Protein AF-A0A2N6A2R1-F1 (afdb_monomer_lite)

Sequence (84 aa):
MVQVLDESEYGVLTYATCNSCGANLLAKFASLPQGVVGNAILTDLKPQEVMDFAGDDNIADDDVLDLQYLISKKELVNNLKKLI

Foldseek 3Di:
DKDWLDQDLQWTWMWDADPPPRWIKIKTWGADPVGIDMDMDIDPDDSVRVVVVVPDDDCDPVNVVVVVVCVVVCVVVVVVVVVD

pLDDT: mean 88.08, std 7.15, range [55.53, 96.12]

Secondary structure (DSSP, 8-state):
-EEEEEEETTEEEEEEE-TTT--EEEEEEEEETTEEEEEEEEE---HHHHHHHHHSPPPPHHHHHHHHHHHHTTHHHHHHTT--

Radius of gyration: 19.32 Å; chains: 1; bounding box: 50×40×40 Å

Structure (mmCIF, N/CA/C/O backbone):
data_AF-A0A2N6A2R1-F1
#
_entry.id   AF-A0A2N6A2R1-F1
#
loop_
_atom_site.group_PDB
_atom_site.id
_atom_site.type_symbol
_atom_site.label_atom_id
_atom_site.label_alt_id
_atom_site.label_comp_id
_atom_site.label_asym_id
_atom_site.label_entity_id
_atom_site.label_seq_id
_atom_site.pdbx_PDB_ins_code
_atom_site.Cartn_x
_atom_site.Cartn_y
_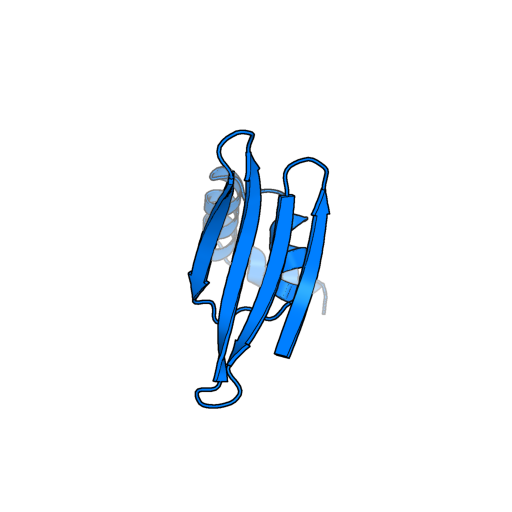atom_site.Cartn_z
_atom_site.occupancy
_atom_site.B_iso_or_equiv
_atom_site.auth_seq_id
_atom_site.auth_comp_id
_atom_site.auth_asym_id
_atom_site.auth_atom_id
_atom_site.pdbx_PDB_model_num
ATOM 1 N N . MET A 1 1 ? 3.019 -16.029 -0.291 1.00 84.38 1 MET A N 1
ATOM 2 C CA . MET A 1 1 ? 2.258 -15.807 -1.549 1.00 84.38 1 MET A CA 1
ATOM 3 C C . MET A 1 1 ? 2.569 -14.403 -2.052 1.00 84.38 1 MET A C 1
ATOM 5 O O . MET A 1 1 ? 2.731 -13.536 -1.205 1.00 84.38 1 MET A O 1
ATOM 9 N N . VAL A 1 2 ? 2.703 -14.189 -3.367 1.00 91.94 2 VAL A N 1
ATOM 10 C CA . VAL A 1 2 ? 2.963 -12.864 -3.968 1.00 91.94 2 VAL A CA 1
ATOM 11 C C . VAL A 1 2 ? 1.776 -12.481 -4.850 1.00 91.94 2 VAL A C 1
ATOM 13 O O . VAL A 1 2 ? 1.295 -13.319 -5.609 1.00 91.94 2 VAL A O 1
ATOM 16 N N . GLN A 1 3 ? 1.319 -11.239 -4.738 1.00 94.50 3 GLN A N 1
ATOM 17 C CA . GLN A 1 3 ? 0.214 -10.651 -5.487 1.00 94.50 3 GLN A CA 1
ATOM 18 C C . GLN A 1 3 ? 0.683 -9.341 -6.130 1.00 94.50 3 GLN A C 1
ATOM 20 O O . GLN A 1 3 ? 1.367 -8.549 -5.484 1.00 94.50 3 GLN A O 1
ATOM 25 N N . VAL A 1 4 ? 0.311 -9.098 -7.387 1.00 94.19 4 VAL A N 1
ATOM 26 C CA . VAL A 1 4 ? 0.472 -7.782 -8.024 1.00 94.19 4 VAL A CA 1
ATOM 27 C C . VAL A 1 4 ? -0.741 -6.932 -7.651 1.00 94.19 4 VAL A C 1
ATOM 29 O O . VAL A 1 4 ? -1.871 -7.385 -7.830 1.00 94.19 4 VAL A O 1
ATOM 32 N N . LEU A 1 5 ? -0.501 -5.756 -7.073 1.00 92.50 5 LEU A N 1
ATOM 33 C CA . LEU A 1 5 ? -1.551 -4.820 -6.662 1.00 92.50 5 LEU A CA 1
ATOM 34 C C . LEU A 1 5 ? -1.830 -3.772 -7.739 1.00 92.50 5 LEU A C 1
ATOM 36 O O . LEU A 1 5 ? -2.985 -3.444 -7.982 1.00 92.50 5 LEU A O 1
ATOM 40 N N . ASP A 1 6 ? -0.772 -3.275 -8.377 1.00 91.12 6 ASP A N 1
ATOM 41 C CA . ASP A 1 6 ? -0.845 -2.257 -9.422 1.00 91.12 6 ASP A CA 1
ATOM 42 C C . ASP A 1 6 ? 0.323 -2.415 -10.406 1.00 91.12 6 ASP A C 1
ATOM 44 O O . ASP A 1 6 ? 1.423 -2.834 -10.028 1.00 91.12 6 ASP A O 1
ATOM 48 N N . GLU A 1 7 ? 0.083 -2.081 -11.670 1.00 91.56 7 GLU A N 1
ATOM 49 C CA . GLU A 1 7 ? 1.070 -2.120 -12.746 1.00 91.56 7 GLU A CA 1
ATOM 50 C C . GLU A 1 7 ? 0.890 -0.896 -13.645 1.00 91.56 7 GLU A C 1
ATOM 52 O O . GLU A 1 7 ? -0.182 -0.642 -14.191 1.00 91.56 7 GLU A O 1
ATOM 57 N N . SER A 1 8 ? 1.971 -0.140 -13.812 1.00 87.50 8 SER A N 1
ATOM 58 C CA . SER A 1 8 ? 2.011 1.074 -14.622 1.00 87.50 8 SER A CA 1
ATOM 59 C C . SER A 1 8 ? 3.291 1.127 -15.452 1.00 87.50 8 SER A C 1
ATOM 61 O O . SER A 1 8 ? 4.233 0.360 -15.245 1.00 87.50 8 SER A O 1
ATOM 63 N N . GLU A 1 9 ? 3.376 2.105 -16.352 1.00 83.50 9 GLU A N 1
ATOM 64 C CA . GLU A 1 9 ? 4.601 2.394 -17.109 1.00 83.50 9 GLU A CA 1
ATOM 65 C C . GLU A 1 9 ? 5.804 2.752 -16.216 1.00 83.50 9 GLU A C 1
ATOM 67 O O . GLU A 1 9 ? 6.955 2.586 -16.620 1.00 83.50 9 GLU A O 1
ATOM 72 N N . TYR A 1 10 ? 5.548 3.193 -14.981 1.00 81.94 10 TYR A N 1
ATOM 73 C CA . TYR A 1 10 ? 6.578 3.553 -14.008 1.00 81.94 10 TYR A CA 1
ATOM 74 C C . TYR A 1 10 ? 7.009 2.385 -13.117 1.00 81.94 10 TYR A C 1
ATOM 76 O O . TYR A 1 10 ? 7.941 2.543 -12.322 1.00 81.94 10 TYR A O 1
ATOM 84 N N . GLY A 1 11 ? 6.353 1.226 -13.219 1.00 89.75 11 GLY A N 1
ATOM 85 C CA . GLY A 1 11 ? 6.694 0.056 -12.424 1.00 89.75 11 GLY A CA 1
ATOM 86 C C . GLY A 1 11 ? 5.509 -0.755 -11.914 1.00 89.75 11 GLY A C 1
ATOM 87 O O . GLY A 1 11 ? 4.354 -0.495 -12.240 1.00 89.75 11 GLY A O 1
ATOM 88 N N . VAL A 1 12 ? 5.828 -1.731 -11.066 1.00 94.25 12 VAL A N 1
ATOM 89 C CA . VAL A 1 12 ? 4.893 -2.707 -10.499 1.00 94.25 12 VAL A CA 1
ATOM 90 C C . VAL A 1 12 ? 4.888 -2.593 -8.978 1.00 94.25 12 VAL A C 1
ATOM 92 O O . VAL A 1 12 ? 5.948 -2.636 -8.346 1.00 94.25 12 VAL A O 1
ATOM 95 N N . LEU A 1 13 ? 3.702 -2.483 -8.385 1.00 93.62 13 LEU A N 1
ATOM 96 C CA . LEU A 1 13 ? 3.481 -2.600 -6.948 1.00 93.62 13 LEU A CA 1
ATOM 97 C C . LEU A 1 13 ? 3.037 -4.025 -6.618 1.00 93.62 13 LEU A C 1
ATOM 99 O O . LEU A 1 13 ? 2.084 -4.557 -7.186 1.00 93.62 13 LEU A O 1
ATOM 103 N N . THR A 1 14 ? 3.722 -4.650 -5.671 1.00 95.06 14 THR A N 1
ATOM 104 C CA . THR A 1 14 ? 3.493 -6.039 -5.277 1.00 95.06 14 THR A CA 1
ATOM 105 C C . THR A 1 14 ? 3.330 -6.159 -3.774 1.00 95.06 14 THR A C 1
ATOM 107 O O . THR A 1 14 ? 3.951 -5.432 -3.001 1.00 95.06 14 THR A O 1
ATOM 110 N N . TYR A 1 15 ? 2.517 -7.121 -3.371 1.00 96.12 15 TYR A N 1
ATOM 111 C CA . TYR A 1 15 ? 2.301 -7.506 -1.992 1.00 96.12 15 TYR A CA 1
ATOM 112 C C . TYR A 1 15 ? 2.751 -8.945 -1.794 1.00 96.12 15 TYR A C 1
ATOM 114 O O . TYR A 1 15 ? 2.404 -9.828 -2.581 1.00 96.12 15 TYR A O 1
ATOM 122 N N . ALA A 1 16 ? 3.512 -9.205 -0.741 1.00 95.06 16 ALA A N 1
ATOM 123 C CA . ALA A 1 16 ? 3.988 -10.538 -0.426 1.00 95.06 16 ALA A CA 1
ATOM 124 C C . ALA A 1 16 ? 3.758 -10.870 1.046 1.00 95.06 16 ALA A C 1
ATOM 126 O O . ALA A 1 16 ? 4.172 -10.131 1.931 1.00 95.06 16 ALA A O 1
ATOM 127 N N . THR A 1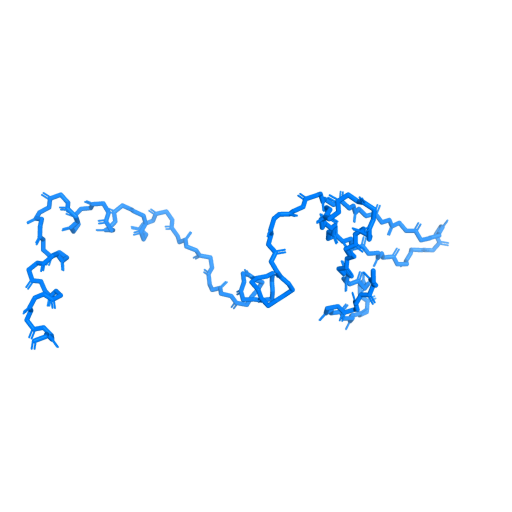 17 ? 3.172 -12.036 1.302 1.00 94.69 17 THR A N 1
ATOM 128 C CA . THR A 1 17 ? 3.076 -12.609 2.650 1.00 94.69 17 THR A CA 1
ATOM 129 C C . THR A 1 17 ? 4.059 -13.762 2.781 1.00 94.69 17 THR A C 1
ATOM 131 O O . THR A 1 17 ? 4.060 -14.694 1.962 1.00 94.69 17 THR A O 1
ATOM 134 N N . CYS A 1 18 ? 4.888 -13.717 3.821 1.00 93.00 18 CYS A N 1
ATOM 135 C CA . CYS A 1 18 ? 5.784 -14.806 4.179 1.00 93.00 18 CYS A CA 1
ATOM 136 C C . CYS A 1 18 ? 5.003 -15.939 4.851 1.00 93.00 18 CYS A C 1
ATOM 138 O O . CYS A 1 18 ? 4.409 -15.750 5.909 1.00 93.00 18 CYS A O 1
ATOM 140 N N . ASN A 1 19 ? 5.061 -17.147 4.289 1.00 92.31 19 ASN A N 1
ATOM 141 C CA . ASN A 1 19 ? 4.353 -18.298 4.857 1.00 92.31 19 ASN A CA 1
ATOM 142 C C . ASN A 1 19 ? 4.966 -18.787 6.186 1.00 92.31 19 ASN A C 1
ATOM 144 O O . ASN A 1 19 ? 4.284 -19.460 6.950 1.00 92.31 19 ASN A O 1
ATOM 148 N N . SER A 1 20 ? 6.239 -18.477 6.457 1.00 94.31 20 SER A N 1
ATOM 149 C CA . SER A 1 20 ? 6.945 -18.967 7.649 1.00 94.31 20 SER A CA 1
ATOM 150 C C . SER A 1 20 ? 6.720 -18.095 8.883 1.00 94.31 20 SER A C 1
ATOM 152 O O . SER A 1 20 ? 6.596 -18.623 9.981 1.00 94.31 20 SER A O 1
ATOM 154 N N . CYS A 1 21 ? 6.699 -16.768 8.720 1.00 92.88 21 CYS A N 1
ATOM 155 C CA . CYS A 1 21 ? 6.551 -15.827 9.838 1.00 92.88 21 CYS A CA 1
ATOM 156 C C . CYS A 1 21 ? 5.269 -14.987 9.787 1.00 92.88 21 CYS A C 1
ATOM 158 O O . CYS A 1 21 ? 5.015 -14.233 10.719 1.00 92.88 21 CYS A O 1
ATOM 160 N N . GLY A 1 22 ? 4.478 -15.079 8.714 1.00 90.81 22 GLY A N 1
ATOM 161 C CA . GLY A 1 22 ? 3.247 -14.303 8.544 1.00 90.81 22 GLY A CA 1
ATOM 162 C C . GLY A 1 22 ? 3.457 -12.815 8.256 1.00 90.81 22 GLY A C 1
ATOM 163 O O . GLY A 1 22 ? 2.478 -12.090 8.132 1.00 90.81 22 GLY A O 1
ATOM 164 N N . ALA A 1 23 ? 4.705 -12.346 8.145 1.00 93.00 23 ALA A N 1
ATOM 165 C CA . ALA A 1 23 ? 4.991 -10.948 7.844 1.00 93.00 23 ALA A CA 1
ATOM 166 C C . ALA A 1 23 ? 4.532 -10.581 6.429 1.00 93.00 23 ALA A C 1
ATOM 168 O O . ALA A 1 23 ? 4.736 -11.362 5.489 1.00 93.00 23 ALA A O 1
ATOM 169 N N . ASN A 1 24 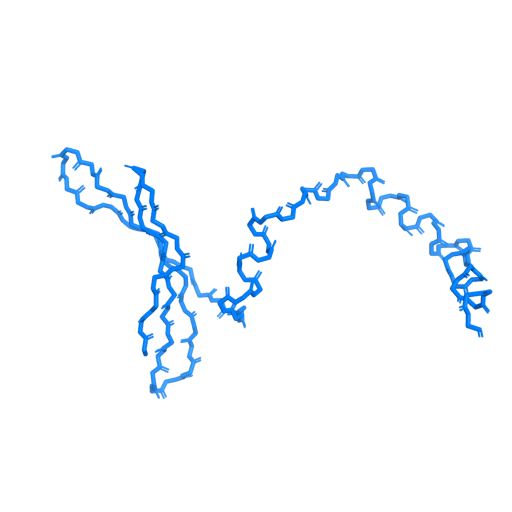? 3.976 -9.376 6.285 1.00 95.00 24 ASN A N 1
ATOM 170 C CA . ASN A 1 24 ? 3.589 -8.827 4.996 1.00 95.00 24 ASN A CA 1
ATOM 171 C C . ASN A 1 24 ? 4.585 -7.768 4.530 1.00 95.00 24 ASN A C 1
ATOM 173 O O . ASN A 1 24 ? 5.148 -7.005 5.318 1.00 95.00 24 ASN A O 1
ATOM 177 N N . LEU A 1 25 ? 4.803 -7.747 3.225 1.00 94.88 25 LEU A N 1
ATOM 178 C CA . LEU A 1 25 ? 5.755 -6.891 2.549 1.00 94.88 25 LEU A CA 1
ATOM 179 C C . LEU A 1 25 ? 5.050 -6.207 1.383 1.00 94.88 25 LEU A C 1
ATOM 181 O O . LEU A 1 25 ? 4.460 -6.877 0.537 1.00 94.88 25 LEU A O 1
ATOM 185 N N . LEU A 1 26 ? 5.171 -4.889 1.316 1.00 95.19 26 LEU A N 1
ATOM 186 C CA . LEU A 1 26 ? 4.794 -4.101 0.155 1.00 95.19 26 LEU A CA 1
ATOM 187 C C . LEU A 1 26 ? 6.069 -3.732 -0.600 1.00 95.19 26 LEU A C 1
ATOM 189 O O . LEU A 1 26 ? 6.980 -3.153 -0.010 1.00 95.19 26 LEU A O 1
ATOM 193 N N . ALA A 1 27 ? 6.158 -4.072 -1.883 1.00 94.25 27 ALA A N 1
ATOM 194 C CA . ALA A 1 27 ? 7.342 -3.826 -2.696 1.00 94.25 27 ALA A CA 1
ATOM 195 C C . ALA A 1 27 ? 6.982 -3.167 -4.028 1.00 94.25 27 ALA A C 1
ATOM 197 O O . ALA A 1 27 ? 6.140 -3.671 -4.768 1.00 94.25 27 ALA A O 1
ATOM 198 N N . LYS A 1 28 ? 7.652 -2.055 -4.342 1.00 93.12 28 LYS A N 1
ATOM 199 C CA . LYS A 1 28 ? 7.533 -1.341 -5.616 1.00 93.12 28 LYS A CA 1
ATOM 200 C C . LYS A 1 28 ? 8.799 -1.558 -6.429 1.00 93.12 28 LYS A C 1
ATOM 202 O O . LYS A 1 28 ? 9.889 -1.258 -5.945 1.00 93.12 28 LYS A O 1
ATOM 207 N N . PHE A 1 29 ? 8.644 -2.028 -7.658 1.00 93.62 29 PHE A N 1
ATOM 208 C CA . PHE A 1 29 ? 9.724 -2.235 -8.617 1.00 93.62 29 PHE A CA 1
ATOM 209 C C . PHE A 1 29 ? 9.566 -1.272 -9.785 1.00 93.62 29 PHE A C 1
ATOM 211 O O . PHE A 1 29 ? 8.469 -1.138 -10.308 1.00 93.62 29 PHE A O 1
ATOM 218 N N . ALA A 1 30 ? 10.648 -0.640 -10.221 1.00 92.75 30 ALA A N 1
ATOM 219 C CA . ALA A 1 30 ? 10.695 0.202 -11.408 1.00 92.75 30 ALA A CA 1
ATOM 220 C C . ALA A 1 30 ? 11.847 -0.253 -12.309 1.00 92.75 30 ALA A C 1
ATOM 222 O O . ALA A 1 30 ? 12.958 -0.518 -11.838 1.00 92.75 30 ALA A O 1
ATOM 223 N N . SER A 1 31 ? 11.586 -0.337 -13.611 1.00 89.69 31 SER A N 1
ATOM 224 C CA . SER A 1 31 ? 12.616 -0.642 -14.603 1.00 89.69 31 SER A CA 1
ATOM 225 C C . SER A 1 31 ? 13.261 0.654 -15.075 1.00 89.69 31 SER A C 1
ATOM 227 O O . SER A 1 31 ? 12.586 1.529 -15.609 1.00 89.69 31 SER A O 1
ATOM 229 N N . LEU A 1 32 ? 14.571 0.778 -14.882 1.00 86.81 32 LEU A N 1
ATOM 230 C CA . LEU A 1 32 ? 15.376 1.901 -15.354 1.00 86.81 32 LEU A CA 1
ATOM 231 C C . LEU A 1 32 ? 16.392 1.402 -16.398 1.00 86.81 32 LEU A C 1
ATOM 233 O O . LEU A 1 32 ? 16.703 0.209 -16.423 1.00 86.81 32 LEU A O 1
ATOM 237 N N . PRO A 1 33 ? 16.960 2.279 -17.248 1.00 88.12 33 PRO A N 1
ATOM 238 C CA . PRO A 1 33 ? 17.953 1.877 -18.253 1.00 88.12 33 PRO A CA 1
ATOM 239 C C . PRO A 1 33 ? 19.159 1.113 -17.681 1.00 88.12 33 PRO A C 1
ATOM 241 O O . PRO A 1 33 ? 19.730 0.257 -18.350 1.00 88.12 33 PRO A O 1
ATOM 244 N N . GLN A 1 34 ? 19.536 1.404 -16.435 1.00 90.19 34 GLN A N 1
ATOM 245 C CA . GLN A 1 34 ? 20.627 0.752 -15.707 1.00 90.19 34 GLN A CA 1
ATOM 246 C C . GLN A 1 34 ? 20.240 -0.574 -15.023 1.00 90.19 34 GLN A C 1
ATOM 248 O O . GLN A 1 34 ? 21.110 -1.233 -14.457 1.00 90.19 34 GLN A O 1
ATOM 253 N N . GLY A 1 35 ? 18.960 -0.957 -15.036 1.00 90.75 35 GLY A N 1
ATOM 254 C CA . GLY A 1 35 ? 18.449 -2.171 -14.400 1.00 90.75 35 GLY A CA 1
ATOM 255 C C . GLY A 1 35 ? 17.163 -1.953 -13.601 1.00 90.75 35 GLY A C 1
ATOM 256 O O . GLY A 1 35 ? 16.566 -0.877 -13.607 1.00 90.75 35 GLY A O 1
ATOM 257 N N . VAL A 1 36 ? 16.731 -2.998 -12.895 1.00 91.00 36 VAL A N 1
ATOM 258 C CA . VAL A 1 36 ? 15.543 -2.956 -12.033 1.00 91.00 36 VAL A CA 1
ATOM 259 C C . VAL A 1 36 ? 15.929 -2.405 -10.665 1.00 91.00 36 VAL A C 1
ATOM 261 O O . VAL A 1 36 ? 16.830 -2.928 -10.010 1.00 91.00 36 VAL A O 1
ATOM 264 N N . VAL A 1 37 ? 15.226 -1.366 -10.224 1.00 92.69 37 VAL A N 1
ATOM 265 C CA . VAL A 1 37 ? 15.336 -0.815 -8.871 1.00 92.69 37 VAL A CA 1
ATOM 266 C C . VAL A 1 37 ? 14.050 -1.126 -8.125 1.00 92.69 37 VAL A C 1
ATOM 268 O O . VAL A 1 37 ? 12.963 -1.042 -8.692 1.00 92.69 37 VAL A O 1
ATOM 271 N N . GLY A 1 38 ? 14.157 -1.491 -6.852 1.00 91.69 38 GLY A N 1
ATOM 272 C CA . GLY A 1 38 ? 12.990 -1.757 -6.028 1.00 91.69 38 GLY A CA 1
ATOM 273 C C . GLY A 1 38 ? 13.170 -1.285 -4.598 1.00 91.69 38 GLY A C 1
ATOM 274 O O . GLY A 1 38 ? 14.274 -1.324 -4.060 1.00 91.69 38 GLY A O 1
ATOM 275 N N . ASN A 1 39 ? 12.064 -0.862 -3.997 1.00 92.06 39 ASN A N 1
ATOM 276 C CA . ASN A 1 39 ? 11.961 -0.566 -2.573 1.00 92.06 39 ASN A CA 1
ATOM 277 C C . ASN A 1 39 ? 10.908 -1.479 -1.960 1.00 92.06 39 ASN A C 1
ATOM 279 O O . ASN A 1 39 ? 9.900 -1.777 -2.601 1.00 92.06 39 ASN A O 1
ATOM 283 N N . ALA A 1 40 ? 11.129 -1.894 -0.717 1.00 93.06 40 ALA A N 1
ATOM 284 C CA . ALA A 1 40 ? 10.185 -2.719 0.014 1.00 93.06 40 ALA A CA 1
ATOM 285 C C . ALA A 1 40 ? 10.060 -2.265 1.467 1.00 93.06 40 ALA A C 1
ATOM 287 O O . ALA A 1 40 ? 11.042 -1.847 2.081 1.00 93.06 40 ALA A O 1
ATOM 288 N N . ILE A 1 41 ? 8.848 -2.356 2.004 1.00 93.88 41 ILE A N 1
ATOM 289 C CA . ILE A 1 41 ? 8.505 -1.955 3.367 1.00 93.88 41 ILE A CA 1
ATOM 290 C C . ILE A 1 41 ? 7.694 -3.085 4.008 1.00 93.88 41 ILE A C 1
ATOM 292 O O . ILE A 1 41 ? 6.829 -3.686 3.368 1.00 93.88 41 ILE A O 1
ATOM 296 N N . LEU A 1 42 ? 7.991 -3.390 5.272 1.00 94.94 42 LEU A N 1
ATOM 297 C CA . LEU A 1 42 ? 7.171 -4.289 6.084 1.00 94.94 42 LEU A CA 1
ATOM 298 C C . LEU A 1 42 ? 5.898 -3.568 6.514 1.00 94.94 42 LEU A C 1
ATOM 300 O O . LEU A 1 42 ? 5.953 -2.430 6.973 1.00 94.94 42 LEU A O 1
ATOM 304 N N . THR A 1 43 ? 4.765 -4.243 6.390 1.00 92.19 43 THR A N 1
ATOM 305 C CA . THR A 1 43 ? 3.464 -3.663 6.708 1.00 92.19 43 THR A CA 1
ATOM 306 C C . THR A 1 43 ? 2.580 -4.679 7.416 1.00 92.19 43 THR A C 1
ATOM 308 O O . THR A 1 43 ? 2.741 -5.890 7.264 1.00 92.19 43 THR A O 1
ATOM 311 N N . ASP A 1 44 ? 1.658 -4.185 8.224 1.00 92.31 44 ASP A N 1
ATOM 312 C CA . ASP A 1 44 ? 0.547 -4.926 8.807 1.00 92.31 44 ASP A CA 1
ATOM 313 C C . ASP A 1 44 ? -0.740 -4.807 7.973 1.00 92.31 44 ASP A C 1
ATOM 315 O O . ASP A 1 44 ? -1.681 -5.566 8.202 1.00 92.31 44 ASP A O 1
ATOM 319 N N . LEU A 1 45 ? -0.753 -3.926 6.966 1.00 91.06 45 LEU A N 1
ATOM 320 C CA . LEU A 1 45 ? -1.888 -3.705 6.077 1.00 91.06 45 LEU A CA 1
ATOM 321 C C . LEU A 1 45 ? -2.170 -4.926 5.198 1.00 91.06 45 LEU A C 1
ATOM 323 O O . LEU A 1 45 ? -1.263 -5.637 4.749 1.00 91.06 45 LEU A O 1
ATOM 327 N N . LYS A 1 46 ? -3.449 -5.141 4.903 1.00 91.81 46 LYS A N 1
ATOM 328 C CA . LYS A 1 46 ? -3.942 -6.092 3.903 1.00 91.81 46 LYS A CA 1
ATOM 329 C C . LYS A 1 46 ? -3.859 -5.492 2.496 1.00 91.81 46 LYS A C 1
ATOM 331 O O . LYS A 1 46 ? -3.890 -4.273 2.352 1.00 91.81 46 LYS A O 1
ATOM 336 N N . PRO A 1 47 ? -3.859 -6.329 1.441 1.00 90.75 47 PRO A N 1
ATOM 337 C CA . PRO A 1 47 ? -3.852 -5.861 0.054 1.00 90.75 47 PRO A CA 1
ATOM 338 C C . PRO A 1 47 ? -4.916 -4.803 -0.258 1.00 90.75 47 PRO A C 1
ATOM 340 O O . PRO A 1 47 ? -4.612 -3.815 -0.913 1.00 90.75 47 PRO A O 1
ATOM 343 N N . GLN A 1 48 ? -6.144 -4.995 0.237 1.00 90.44 48 GLN A N 1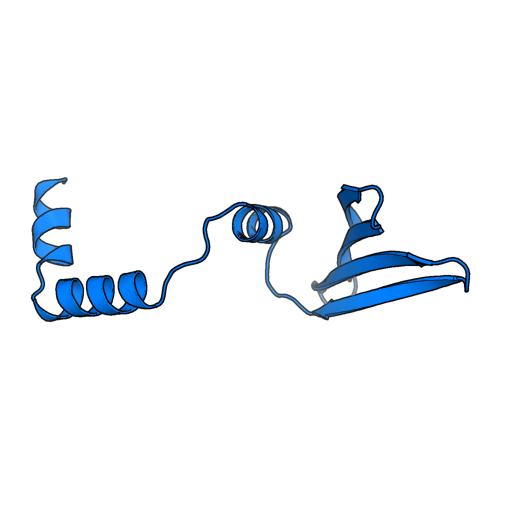
ATOM 344 C CA . GLN A 1 48 ? -7.243 -4.054 0.009 1.00 90.44 48 GLN A CA 1
ATOM 345 C C . GLN A 1 48 ? -6.993 -2.712 0.704 1.00 90.44 48 GLN A C 1
ATOM 347 O O . GLN A 1 48 ? -7.109 -1.680 0.063 1.00 90.44 48 GLN A O 1
ATOM 352 N N . GLU A 1 49 ? -6.566 -2.734 1.970 1.00 89.06 49 GLU A N 1
ATOM 353 C CA . GLU A 1 49 ? -6.281 -1.518 2.743 1.00 89.06 49 GLU A CA 1
ATOM 354 C 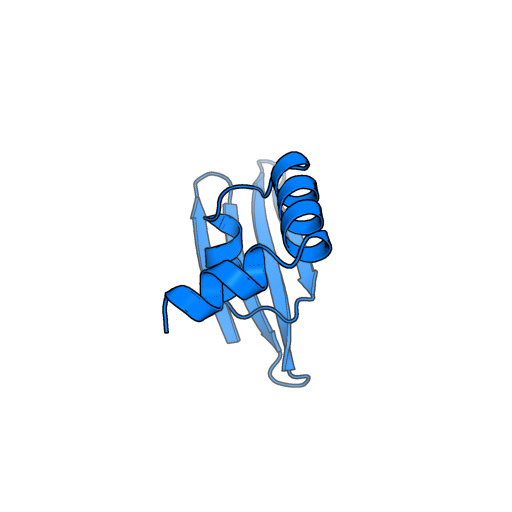C . GLU A 1 49 ? -5.192 -0.684 2.058 1.00 89.06 49 GLU A C 1
ATOM 356 O O . GLU A 1 49 ? -5.321 0.529 1.957 1.00 89.06 49 GLU A O 1
ATOM 361 N N . VAL A 1 50 ? -4.153 -1.326 1.508 1.00 88.88 50 VAL A N 1
ATOM 362 C CA . VAL A 1 50 ? -3.114 -0.633 0.726 1.00 88.88 50 VAL A CA 1
ATOM 363 C C . VAL A 1 50 ? -3.703 0.102 -0.482 1.00 88.88 50 VAL A C 1
ATOM 365 O O . VAL A 1 50 ? -3.295 1.227 -0.762 1.00 88.88 50 VAL A O 1
ATOM 368 N N . MET A 1 51 ? -4.636 -0.525 -1.201 1.00 89.44 51 MET A N 1
ATOM 369 C CA . MET A 1 51 ? -5.264 0.086 -2.375 1.00 89.44 51 ME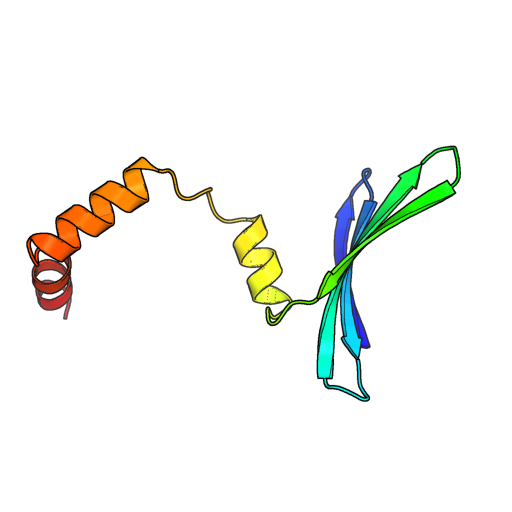T A CA 1
ATOM 370 C C . MET A 1 51 ? -6.231 1.205 -1.992 1.00 89.44 51 MET A C 1
ATOM 372 O O . MET A 1 51 ? -6.259 2.225 -2.674 1.00 89.44 51 MET A O 1
ATOM 376 N N . ASP A 1 52 ? -6.962 1.045 -0.890 1.00 86.88 52 ASP A N 1
ATOM 377 C CA . ASP A 1 52 ? -7.860 2.073 -0.362 1.00 86.88 52 ASP A CA 1
ATOM 378 C C . ASP A 1 52 ? -7.053 3.326 0.035 1.00 86.88 52 ASP A C 1
ATOM 380 O O . ASP A 1 52 ? -7.353 4.425 -0.422 1.00 86.88 52 ASP A O 1
ATOM 384 N N . PHE A 1 53 ? -5.934 3.154 0.753 1.00 79.81 53 PHE A N 1
ATOM 385 C CA . PHE A 1 53 ? -5.018 4.252 1.101 1.00 79.81 53 PHE A CA 1
ATOM 386 C C . PHE A 1 53 ? -4.375 4.940 -0.111 1.00 79.81 53 PHE A C 1
ATOM 388 O O . PHE A 1 53 ? -3.990 6.102 -0.016 1.00 79.81 53 PHE A O 1
ATOM 395 N N . ALA A 1 54 ? -4.195 4.230 -1.226 1.00 78.00 54 ALA A N 1
ATOM 396 C CA . ALA A 1 54 ? -3.630 4.813 -2.441 1.00 78.00 54 ALA A CA 1
ATOM 397 C C . ALA A 1 54 ? -4.654 5.645 -3.231 1.00 78.00 54 ALA A C 1
ATOM 399 O O . ALA A 1 54 ? -4.252 6.512 -4.008 1.00 78.00 54 ALA A O 1
ATOM 400 N N . GLY A 1 55 ? -5.947 5.342 -3.075 1.00 73.00 55 GLY A N 1
ATOM 401 C CA . GLY A 1 55 ? -7.044 5.993 -3.788 1.00 73.00 55 GLY A CA 1
ATOM 402 C C . GLY A 1 55 ? -7.748 7.102 -3.007 1.00 73.00 55 GLY A C 1
ATOM 403 O O . GLY A 1 55 ? -8.389 7.939 -3.638 1.00 73.00 55 GLY A O 1
ATOM 404 N N . ASP A 1 56 ? -7.645 7.110 -1.677 1.00 75.19 56 ASP A N 1
ATOM 405 C CA . ASP A 1 56 ? -8.274 8.131 -0.838 1.00 75.19 56 ASP A CA 1
ATOM 406 C C . ASP A 1 56 ? -7.558 9.487 -0.931 1.00 75.19 56 ASP A C 1
ATOM 408 O O . ASP A 1 56 ? -6.333 9.579 -1.064 1.00 75.19 56 ASP A O 1
ATOM 412 N N . ASP A 1 57 ? -8.350 10.559 -0.842 1.00 71.75 57 ASP A N 1
ATOM 413 C CA . ASP A 1 57 ? -7.836 11.922 -0.773 1.00 71.75 57 ASP A CA 1
ATOM 414 C C . ASP A 1 57 ? -6.924 12.082 0.454 1.00 71.75 57 ASP A C 1
ATOM 416 O O . ASP A 1 57 ? -7.209 11.586 1.548 1.00 71.75 57 ASP A O 1
ATOM 420 N N . ASN A 1 58 ? -5.812 12.803 0.281 1.00 73.31 58 ASN A N 1
ATOM 421 C CA . ASN A 1 58 ? -4.946 13.139 1.407 1.00 73.31 58 ASN A CA 1
ATOM 422 C C . ASN A 1 58 ? -5.756 13.916 2.449 1.00 73.31 58 ASN A C 1
ATOM 424 O O . ASN A 1 58 ? -6.310 14.967 2.132 1.00 73.31 58 ASN A O 1
ATOM 428 N N . ILE A 1 59 ? -5.755 13.435 3.693 1.00 80.19 59 ILE A N 1
ATOM 429 C CA . ILE A 1 59 ? -6.282 14.191 4.831 1.00 80.19 59 ILE A CA 1
ATOM 430 C C . ILE A 1 59 ? -5.451 15.474 4.948 1.00 80.19 59 ILE A C 1
ATOM 432 O O . ILE A 1 59 ? -4.239 15.405 5.173 1.00 80.19 59 ILE A O 1
ATOM 436 N N . ALA A 1 60 ? -6.083 16.631 4.764 1.00 84.56 60 ALA A N 1
ATOM 437 C CA . ALA A 1 60 ? -5.428 17.919 4.912 1.00 84.56 60 ALA A CA 1
ATOM 438 C C . ALA A 1 60 ? -5.212 18.244 6.397 1.00 84.56 60 ALA A C 1
ATOM 440 O O . ALA A 1 60 ? -5.948 17.782 7.271 1.00 84.56 60 ALA A O 1
ATOM 441 N N . ASP A 1 61 ? -4.224 19.089 6.695 1.00 87.62 61 ASP A N 1
ATOM 442 C CA . ASP A 1 61 ? -3.964 19.538 8.070 1.00 87.62 61 ASP A CA 1
ATOM 443 C C . ASP A 1 61 ? -5.218 20.173 8.705 1.00 87.62 61 ASP A C 1
ATOM 445 O O . ASP A 1 61 ? -5.508 19.950 9.883 1.00 87.62 61 ASP A O 1
ATOM 449 N N . ASP A 1 62 ? -5.998 20.906 7.902 1.00 88.06 62 ASP A N 1
ATOM 450 C CA . ASP A 1 62 ? -7.259 21.525 8.319 1.00 88.06 62 ASP A CA 1
ATOM 451 C C . ASP A 1 62 ? -8.316 20.477 8.706 1.00 88.06 62 ASP A C 1
ATOM 453 O O . ASP A 1 62 ? -8.995 20.653 9.717 1.00 88.06 62 ASP A O 1
ATOM 457 N N . ASP A 1 63 ? -8.388 19.337 8.006 1.00 86.69 63 ASP A N 1
ATOM 458 C CA . ASP A 1 63 ? -9.326 18.251 8.332 1.00 86.69 63 ASP A CA 1
ATOM 459 C C . ASP A 1 63 ? -9.047 17.678 9.730 1.00 86.69 63 ASP A C 1
ATOM 461 O O . ASP A 1 63 ? -9.965 17.340 10.486 1.00 86.69 63 ASP A O 1
ATOM 465 N N . VAL A 1 64 ? -7.767 17.599 10.112 1.00 88.50 64 VAL A N 1
ATOM 466 C CA . VAL A 1 64 ? -7.350 17.127 11.439 1.00 88.50 64 VAL A CA 1
ATOM 467 C C . VAL A 1 64 ? -7.763 18.121 12.525 1.00 88.50 64 VAL A C 1
ATOM 469 O O . VAL A 1 64 ? -8.261 17.715 13.584 1.00 88.50 64 VAL A O 1
ATOM 472 N N . LEU A 1 65 ? -7.568 19.420 12.280 1.00 91.25 65 LEU A N 1
ATOM 473 C CA . LEU A 1 65 ? -7.931 20.481 13.221 1.00 91.25 65 LEU A CA 1
ATOM 474 C C . LEU A 1 65 ? -9.450 20.597 13.384 1.00 91.25 65 LEU A C 1
ATOM 476 O O . LEU A 1 65 ? -9.936 20.703 14.514 1.00 91.25 65 LEU A O 1
ATOM 480 N N . ASP A 1 66 ? -10.200 20.492 12.291 1.00 89.12 66 ASP A N 1
ATOM 481 C CA . ASP A 1 66 ? -11.660 20.521 12.298 1.00 89.12 66 ASP A CA 1
ATOM 482 C C . ASP A 1 66 ? -12.233 19.316 13.047 1.00 89.12 66 ASP A C 1
ATOM 484 O O . ASP A 1 66 ? -13.108 19.464 13.910 1.00 89.12 66 ASP A O 1
ATOM 488 N N . LEU A 1 67 ? -11.691 18.118 12.810 1.00 88.94 67 LEU A N 1
ATOM 489 C CA . LEU A 1 67 ? -12.105 16.920 13.535 1.00 88.94 67 LEU A CA 1
ATOM 490 C C . LEU A 1 67 ? -11.812 17.049 15.037 1.00 88.94 67 LEU A C 1
ATOM 492 O O . LEU A 1 67 ? -12.672 16.739 15.869 1.00 88.94 67 LEU A O 1
ATOM 496 N N . GLN A 1 68 ? -10.624 17.544 15.403 1.00 90.19 68 GLN A N 1
ATOM 497 C CA . GLN A 1 68 ? -10.275 17.814 16.798 1.00 90.19 68 GLN A CA 1
ATOM 498 C C . GLN A 1 68 ? -11.274 18.786 17.427 1.00 90.19 68 GLN A C 1
ATOM 500 O O . GLN A 1 68 ? -11.754 18.540 18.543 1.00 90.19 68 GLN A O 1
ATOM 505 N N . TYR A 1 69 ? -11.607 19.864 16.717 1.00 91.50 69 TYR A N 1
ATOM 506 C CA . TYR A 1 69 ? -12.512 20.891 17.204 1.00 91.50 69 TYR A CA 1
ATOM 507 C C . TYR A 1 69 ? -13.900 20.295 17.469 1.00 91.50 69 TYR A C 1
ATOM 509 O O . TYR A 1 69 ? -14.425 20.425 18.583 1.00 91.50 69 TYR A O 1
ATOM 517 N N . LEU A 1 70 ? -14.442 19.536 16.512 1.00 89.69 70 LEU A N 1
ATOM 518 C CA . LEU A 1 70 ? -15.738 18.857 16.619 1.00 89.69 70 LEU A CA 1
ATOM 519 C C . LEU A 1 70 ? -15.788 17.840 17.769 1.00 89.69 70 LEU A C 1
ATOM 521 O O . LEU A 1 70 ? -16.805 17.736 18.469 1.00 89.69 70 LEU A O 1
ATOM 525 N N . ILE A 1 71 ? -14.697 17.102 17.999 1.00 90.19 71 ILE A N 1
ATOM 526 C CA . ILE A 1 71 ? -14.568 16.178 19.135 1.00 90.19 71 ILE A CA 1
ATOM 527 C C . ILE A 1 71 ? -14.553 16.961 20.452 1.00 90.19 71 ILE A C 1
ATOM 529 O O . ILE A 1 71 ? -15.296 16.621 21.378 1.00 90.19 71 ILE A O 1
ATOM 533 N N . SER A 1 72 ? -13.761 18.036 20.537 1.00 90.88 72 SER A N 1
ATOM 534 C CA . SER A 1 72 ? -13.618 18.849 21.753 1.00 90.88 72 SER A CA 1
ATOM 535 C C . SER A 1 72 ? -14.943 19.483 22.197 1.00 90.88 72 SER A C 1
ATOM 537 O O . SER A 1 72 ? -15.235 19.565 23.393 1.00 90.88 72 SER A O 1
ATOM 539 N N . LYS A 1 73 ? -15.792 19.862 21.234 1.00 91.44 73 LYS A N 1
ATOM 540 C CA . LYS A 1 73 ? -17.128 20.427 21.469 1.00 91.44 73 LYS A CA 1
ATOM 541 C C . LYS A 1 73 ? -18.214 19.370 21.687 1.00 91.44 73 LYS A C 1
ATOM 543 O O . LYS A 1 73 ? -19.358 19.723 21.966 1.00 91.44 73 LYS A O 1
ATOM 548 N N . LYS A 1 74 ? -17.876 18.076 21.596 1.00 86.56 74 LYS A N 1
ATOM 549 C CA . LYS A 1 74 ? -18.821 16.940 21.577 1.00 86.56 74 LYS A CA 1
ATOM 550 C C . LYS A 1 74 ? -19.864 17.033 20.455 1.00 86.56 74 LYS A C 1
ATOM 552 O O . LYS A 1 74 ? -20.871 16.325 20.492 1.00 86.56 74 LYS A O 1
ATOM 557 N N . GLU A 1 75 ? -19.635 17.878 19.456 1.00 83.62 75 GLU A N 1
ATOM 558 C CA . GLU A 1 75 ? -20.552 18.088 18.334 1.00 83.62 75 GLU A CA 1
ATOM 559 C C . GLU A 1 75 ? -20.618 16.842 17.458 1.00 83.62 75 GLU A C 1
ATOM 561 O O . GLU A 1 75 ? -21.712 16.418 17.088 1.00 83.62 75 GLU A O 1
ATOM 566 N N . LEU A 1 76 ? -19.478 16.175 17.251 1.00 81.56 76 LEU A N 1
ATOM 567 C CA . LEU A 1 76 ? -19.414 14.906 16.526 1.00 81.56 76 LEU A CA 1
ATOM 568 C C . LEU A 1 76 ? -20.319 13.837 17.170 1.00 81.56 76 LEU A C 1
ATOM 570 O O . LEU A 1 76 ? -21.162 13.233 16.509 1.00 81.56 76 LEU A O 1
ATOM 574 N N . VAL A 1 77 ? -20.202 13.656 18.490 1.00 81.56 77 VAL A N 1
ATOM 575 C CA . VAL A 1 77 ? -20.995 12.679 19.259 1.00 81.56 77 VAL A CA 1
ATOM 576 C C . VAL A 1 77 ? -22.483 13.030 19.235 1.00 81.56 77 VAL A C 1
ATOM 578 O O . VAL A 1 77 ? -23.331 12.148 19.110 1.00 81.56 77 VAL A O 1
ATOM 581 N N . ASN A 1 78 ? -22.815 14.315 19.357 1.00 82.12 78 ASN A N 1
ATOM 582 C CA . ASN A 1 78 ? -24.200 14.777 19.354 1.00 82.12 78 ASN A CA 1
ATOM 583 C C . ASN A 1 78 ? -24.860 14.636 17.977 1.00 82.12 78 ASN A C 1
ATOM 585 O O . ASN A 1 78 ? -26.051 14.338 17.913 1.00 82.12 78 ASN A O 1
ATOM 589 N N . ASN A 1 79 ? -24.111 14.828 16.891 1.00 80.56 79 ASN A N 1
ATOM 590 C CA . ASN A 1 79 ? -24.616 14.670 15.529 1.00 80.56 79 ASN A CA 1
ATOM 591 C C . ASN A 1 79 ? -24.788 13.192 15.153 1.00 80.56 79 ASN A C 1
ATOM 593 O O . ASN A 1 79 ? -25.829 12.831 14.612 1.00 80.56 79 ASN A O 1
ATOM 597 N N . LEU A 1 80 ? -23.850 12.318 15.533 1.00 81.56 80 LEU A N 1
ATOM 598 C CA . LEU A 1 80 ? -23.977 10.867 15.329 1.00 81.56 80 LEU A CA 1
ATOM 599 C C . LEU A 1 80 ? -25.186 10.278 16.069 1.00 81.56 80 LEU A C 1
ATOM 601 O O . LEU A 1 80 ? -25.914 9.469 15.507 1.00 81.56 80 LEU A O 1
ATOM 605 N N . LYS A 1 81 ? -25.465 10.735 17.296 1.00 78.50 81 LYS A N 1
ATOM 606 C CA . LYS A 1 81 ? -26.656 10.313 18.056 1.00 78.50 81 LYS A CA 1
ATOM 607 C C . LYS A 1 81 ? -27.992 10.719 17.429 1.00 78.50 81 LYS A C 1
ATOM 609 O O . LYS A 1 81 ? -29.005 10.167 17.827 1.00 78.50 81 LYS A O 1
ATOM 614 N N . LYS A 1 82 ? -28.019 11.700 16.522 1.00 75.50 82 LYS A N 1
ATOM 615 C CA . LYS A 1 82 ? -29.245 12.114 15.813 1.00 75.50 82 LYS A CA 1
ATOM 616 C C . LYS A 1 82 ? -29.512 11.289 14.551 1.00 75.50 82 LYS A C 1
ATOM 618 O O . LYS A 1 82 ? -30.598 11.395 13.996 1.00 75.50 82 LYS A O 1
ATOM 623 N N . LEU A 1 83 ? -28.516 10.540 14.076 1.00 67.38 83 LEU A N 1
ATOM 624 C CA . LEU A 1 83 ? -28.593 9.702 12.874 1.00 67.38 83 LEU A CA 1
ATOM 625 C C . LEU A 1 83 ? -29.019 8.255 13.178 1.00 67.38 83 LEU A C 1
ATOM 627 O O . LEU A 1 83 ? -29.272 7.498 12.244 1.00 67.38 83 LEU A O 1
ATOM 631 N N . ILE A 1 84 ? -29.074 7.885 14.461 1.00 55.53 84 ILE A N 1
ATOM 632 C CA . ILE A 1 84 ? -29.518 6.585 14.985 1.00 55.53 84 ILE A CA 1
ATOM 633 C C . ILE A 1 84 ? -30.886 6.787 15.633 1.00 55.53 84 ILE A C 1
ATOM 635 O O . ILE A 1 84 ? -31.768 5.927 15.425 1.00 55.53 84 ILE A O 1
#